Protein AF-A0A161IUJ8-F1 (afdb_monomer_lite)

Structure (mmCIF, N/CA/C/O backbone):
data_AF-A0A161IUJ8-F1
#
_entry.id   AF-A0A161IUJ8-F1
#
loop_
_atom_site.group_PDB
_atom_site.id
_atom_site.type_symbol
_atom_site.label_atom_id
_atom_site.label_alt_id
_atom_site.label_comp_id
_atom_site.label_asym_id
_atom_site.label_entity_id
_atom_site.label_seq_id
_atom_site.pdbx_PDB_ins_code
_atom_site.Cartn_x
_atom_site.Cartn_y
_atom_site.Cartn_z
_atom_site.occupancy
_atom_site.B_iso_or_equiv
_atom_site.auth_seq_id
_atom_site.auth_comp_id
_atom_site.auth_asym_id
_atom_site.auth_atom_id
_atom_site.pdbx_PDB_model_num
ATOM 1 N N . MET A 1 1 ? 17.744 -5.107 2.543 1.00 55.22 1 MET A N 1
ATOM 2 C CA . MET A 1 1 ? 16.796 -3.979 2.571 1.00 55.22 1 MET A CA 1
ATOM 3 C C . MET A 1 1 ? 17.613 -2.711 2.488 1.00 55.22 1 MET A C 1
ATOM 5 O O . MET A 1 1 ? 18.667 -2.673 3.115 1.00 55.22 1 MET A O 1
ATOM 9 N N . THR A 1 2 ? 17.231 -1.764 1.632 1.00 64.31 2 THR A N 1
ATOM 10 C CA . THR A 1 2 ? 17.889 -0.450 1.603 1.00 64.31 2 THR A CA 1
ATOM 11 C C . THR A 1 2 ? 17.196 0.454 2.623 1.00 64.31 2 THR A C 1
ATOM 13 O O . THR A 1 2 ? 15.984 0.361 2.778 1.00 64.31 2 THR A O 1
ATOM 16 N N . GLU A 1 3 ? 17.931 1.322 3.321 1.00 67.75 3 GLU A 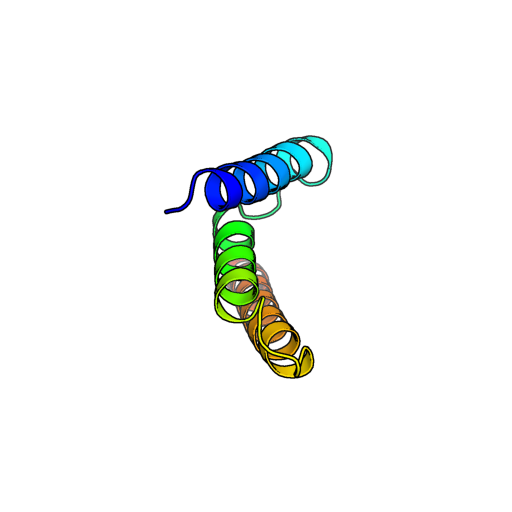N 1
ATOM 17 C CA . GLU A 1 3 ? 17.354 2.205 4.357 1.00 67.75 3 GLU A CA 1
ATOM 18 C C . GLU A 1 3 ? 16.207 3.087 3.819 1.00 67.75 3 GLU A C 1
ATOM 20 O O . GLU A 1 3 ? 15.292 3.458 4.550 1.00 67.75 3 GLU A O 1
ATOM 25 N N . SER A 1 4 ? 16.231 3.406 2.521 1.00 68.56 4 SER A N 1
ATOM 26 C CA . SER A 1 4 ? 15.172 4.161 1.845 1.00 68.56 4 SER A CA 1
ATOM 27 C C . SER A 1 4 ? 13.890 3.352 1.639 1.00 68.56 4 SER A C 1
ATOM 29 O O . SER A 1 4 ? 12.803 3.922 1.740 1.00 68.56 4 SER A O 1
ATOM 31 N N . ASP A 1 5 ? 14.004 2.045 1.379 1.00 73.06 5 ASP A N 1
ATOM 32 C CA . ASP A 1 5 ? 12.836 1.163 1.280 1.00 73.06 5 ASP A CA 1
ATOM 33 C C . ASP A 1 5 ? 12.110 1.101 2.632 1.00 73.06 5 ASP A C 1
ATOM 35 O O . ASP A 1 5 ? 10.887 1.233 2.713 1.00 73.06 5 ASP A O 1
ATOM 39 N N . ASP A 1 6 ? 12.892 0.989 3.705 1.00 82.75 6 ASP A N 1
ATOM 40 C CA . ASP A 1 6 ? 12.378 0.884 5.068 1.00 82.75 6 ASP A CA 1
ATOM 41 C C . ASP A 1 6 ? 11.642 2.167 5.492 1.00 82.75 6 ASP A C 1
ATOM 43 O O . ASP A 1 6 ? 10.581 2.094 6.112 1.00 82.75 6 ASP A O 1
ATOM 47 N N . LEU A 1 7 ? 12.130 3.346 5.083 1.00 93.00 7 LEU A N 1
ATOM 48 C CA . LEU A 1 7 ? 11.468 4.624 5.367 1.00 93.00 7 LEU A CA 1
ATOM 49 C C . LEU A 1 7 ? 10.132 4.783 4.624 1.00 93.00 7 LEU A C 1
ATOM 51 O O . LEU A 1 7 ? 9.160 5.288 5.193 1.00 93.00 7 LEU A O 1
ATOM 55 N N . ALA A 1 8 ? 10.071 4.368 3.357 1.00 92.19 8 ALA A N 1
ATOM 56 C CA . ALA A 1 8 ? 8.854 4.474 2.557 1.00 92.19 8 ALA A CA 1
ATOM 57 C C . ALA A 1 8 ? 7.742 3.574 3.115 1.00 92.19 8 ALA A C 1
ATOM 59 O O . ALA A 1 8 ? 6.609 4.028 3.293 1.00 92.19 8 ALA A O 1
ATOM 60 N N . LEU A 1 9 ? 8.077 2.324 3.453 1.00 94.50 9 LEU A N 1
ATOM 61 C CA . LEU A 1 9 ? 7.130 1.403 4.076 1.00 94.50 9 LEU A CA 1
ATOM 62 C C . LEU A 1 9 ? 6.688 1.892 5.460 1.00 94.50 9 LEU A C 1
ATOM 64 O O . LEU A 1 9 ? 5.498 1.840 5.770 1.00 94.50 9 LEU A O 1
ATOM 68 N N . GLN A 1 10 ? 7.617 2.396 6.276 1.00 95.75 10 GLN A N 1
ATOM 69 C CA . GLN A 1 10 ? 7.282 2.947 7.589 1.00 95.75 10 GLN A CA 1
ATOM 70 C C . GLN A 1 10 ? 6.291 4.108 7.467 1.00 95.75 10 GLN A C 1
ATOM 72 O O . GLN A 1 10 ? 5.265 4.111 8.138 1.00 95.75 10 GLN A O 1
ATOM 77 N N . THR A 1 11 ? 6.533 5.030 6.532 1.00 95.94 11 THR A N 1
ATOM 78 C CA . THR A 1 11 ? 5.631 6.162 6.274 1.00 95.94 11 THR A CA 1
ATOM 79 C C . THR A 1 11 ? 4.227 5.690 5.885 1.00 95.94 11 THR A C 1
ATOM 81 O O . THR A 1 11 ? 3.237 6.223 6.380 1.00 95.94 11 THR A O 1
ATOM 84 N N . LEU A 1 12 ? 4.113 4.666 5.030 1.00 95.19 12 LEU A N 1
ATOM 85 C CA . LEU A 1 12 ? 2.816 4.091 4.654 1.00 95.19 12 LEU A CA 1
ATOM 86 C C . LEU A 1 12 ? 2.077 3.496 5.860 1.00 95.19 12 LEU A C 1
ATOM 88 O O . LEU A 1 12 ? 0.867 3.681 5.996 1.00 95.19 12 LEU A O 1
ATOM 92 N N . LEU A 1 13 ? 2.795 2.798 6.742 1.00 96.31 13 LEU A N 1
ATOM 93 C CA . LEU A 1 13 ? 2.224 2.214 7.955 1.00 96.31 13 LEU A CA 1
ATOM 94 C C . LEU A 1 13 ? 1.792 3.278 8.970 1.00 96.31 13 LEU A C 1
ATOM 96 O O . LEU A 1 13 ? 0.773 3.083 9.631 1.00 96.31 13 LEU A O 1
ATOM 100 N N . ASP A 1 14 ? 2.521 4.387 9.069 1.00 96.75 14 ASP A N 1
ATOM 101 C CA . ASP A 1 14 ? 2.171 5.507 9.943 1.00 96.75 14 ASP A CA 1
ATOM 102 C C . ASP A 1 14 ? 0.916 6.227 9.420 1.00 96.75 14 ASP A C 1
ATOM 104 O O . ASP A 1 14 ? -0.064 6.374 10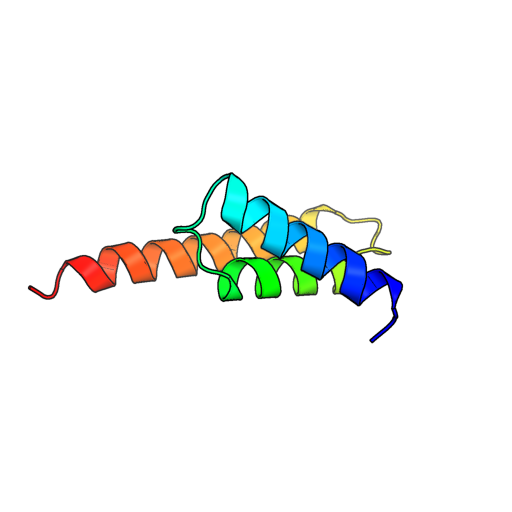.148 1.00 96.75 14 ASP A O 1
ATOM 108 N N . VAL A 1 15 ? 0.867 6.555 8.123 1.00 97.06 15 VAL A N 1
ATOM 109 C CA . VAL A 1 15 ? -0.311 7.179 7.484 1.00 97.06 15 VAL A CA 1
ATOM 110 C C . VAL A 1 15 ? -1.550 6.288 7.589 1.00 97.06 15 VAL A C 1
ATOM 112 O O . VAL A 1 15 ? -2.657 6.775 7.821 1.00 97.06 15 VAL A O 1
ATOM 115 N N . ARG A 1 16 ? -1.382 4.967 7.465 1.00 96.69 16 ARG A N 1
ATOM 116 C CA . ARG A 1 16 ? -2.460 4.004 7.716 1.00 96.69 16 ARG A CA 1
ATOM 117 C C . ARG A 1 16 ? -3.054 4.193 9.113 1.00 96.69 16 ARG A C 1
ATOM 119 O O . ARG A 1 16 ? -4.272 4.183 9.235 1.00 96.69 16 ARG A O 1
ATOM 126 N N . GLN A 1 17 ? -2.232 4.354 10.153 1.00 96.62 17 GLN A N 1
ATOM 127 C CA . GLN A 1 17 ? -2.739 4.538 11.520 1.00 96.62 17 GLN A CA 1
ATOM 128 C C . GLN A 1 17 ? -3.571 5.817 11.664 1.00 96.62 17 GLN A C 1
ATOM 130 O O . GLN A 1 17 ? -4.522 5.831 12.443 1.00 96.62 17 GLN A O 1
ATOM 135 N N . GLU A 1 18 ? -3.236 6.864 10.911 1.00 96.81 18 GLU A N 1
ATOM 136 C CA . GLU A 1 18 ? -3.943 8.145 10.950 1.00 96.81 18 GLU A CA 1
ATOM 137 C C . GLU A 1 18 ? -5.265 8.129 10.170 1.00 96.81 18 GLU A C 1
ATOM 139 O O . GLU A 1 18 ? -6.244 8.729 10.614 1.00 96.81 18 GLU A O 1
ATOM 144 N N . ILE A 1 19 ? -5.300 7.467 9.008 1.00 96.62 19 ILE A N 1
ATOM 145 C CA . ILE A 1 19 ? -6.401 7.603 8.038 1.00 96.62 19 ILE A CA 1
ATOM 146 C C . ILE A 1 19 ? -7.314 6.372 7.994 1.00 96.62 19 ILE A C 1
ATOM 148 O O . ILE A 1 19 ? -8.521 6.521 7.822 1.00 96.62 19 ILE A O 1
ATOM 152 N N . ALA A 1 20 ? -6.751 5.170 8.119 1.00 94.62 20 ALA A N 1
ATOM 153 C CA . ALA A 1 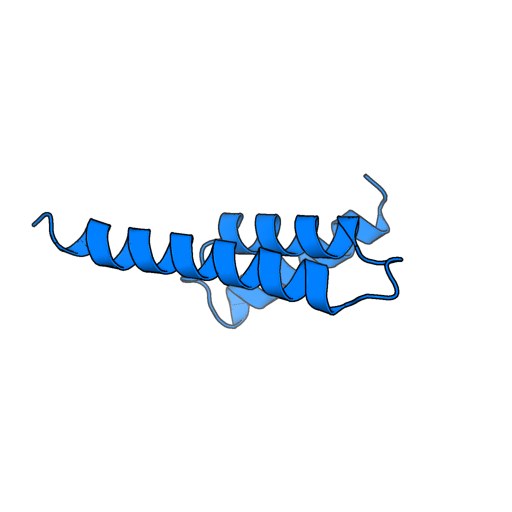20 ? -7.466 3.903 7.952 1.00 94.62 20 ALA A CA 1
ATOM 154 C C . ALA A 1 20 ? -6.888 2.819 8.888 1.00 94.62 20 ALA A C 1
ATOM 156 O O . ALA A 1 20 ? -6.265 1.855 8.422 1.00 94.62 20 ALA A O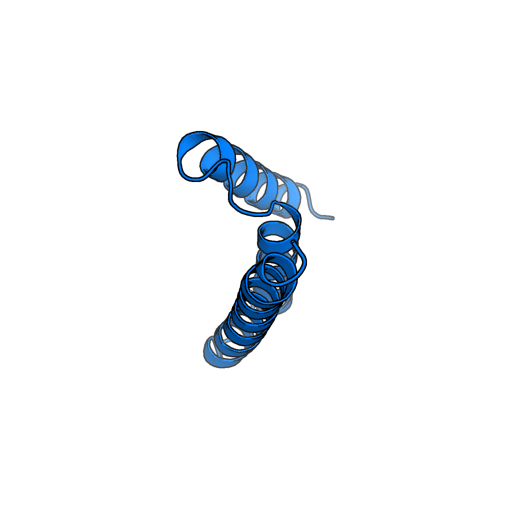 1
ATOM 157 N N . PRO A 1 21 ? -7.027 2.971 10.220 1.00 94.94 21 PRO A N 1
ATOM 158 C CA . PRO A 1 21 ? -6.452 2.044 11.197 1.00 94.94 21 PRO A CA 1
ATOM 159 C C . PRO A 1 21 ? -7.003 0.612 11.088 1.00 94.94 21 PRO A C 1
ATOM 161 O O . PRO A 1 21 ? -6.355 -0.330 11.549 1.00 94.94 21 PRO A O 1
ATOM 164 N N . GLU A 1 22 ? -8.173 0.437 10.478 1.00 92.88 22 GLU A N 1
ATOM 165 C CA . GLU A 1 22 ? -8.827 -0.840 10.196 1.00 92.88 22 GLU A CA 1
ATOM 166 C C . GLU A 1 22 ? -8.259 -1.574 8.976 1.00 92.88 22 GLU A C 1
ATOM 168 O O . GLU A 1 22 ? -8.468 -2.780 8.848 1.00 92.88 22 GLU A O 1
ATOM 173 N N . LEU A 1 23 ? -7.530 -0.879 8.095 1.00 92.94 23 LEU A N 1
ATOM 174 C CA . LEU A 1 23 ? -6.882 -1.510 6.949 1.00 92.94 23 LEU A CA 1
ATOM 175 C C . LEU A 1 23 ? -5.868 -2.545 7.447 1.00 92.94 23 LEU A C 1
ATOM 177 O O . LEU A 1 23 ? -5.121 -2.277 8.389 1.00 92.94 23 LEU A O 1
ATOM 181 N N . ASP A 1 24 ? -5.800 -3.712 6.817 1.00 94.25 24 ASP A N 1
ATOM 182 C CA . ASP A 1 24 ? -4.827 -4.741 7.187 1.00 94.25 24 ASP A CA 1
ATOM 183 C C . ASP A 1 24 ? -3.388 -4.264 6.871 1.00 94.25 24 ASP A C 1
ATOM 185 O O . ASP A 1 24 ? -3.080 -3.937 5.719 1.00 94.25 24 ASP A O 1
ATOM 189 N N . PRO A 1 25 ? -2.479 -4.183 7.864 1.00 94.44 25 PRO A N 1
ATOM 190 C CA . PRO A 1 25 ? -1.099 -3.780 7.614 1.00 94.44 25 PRO A CA 1
ATOM 191 C C . PRO A 1 25 ? -0.330 -4.788 6.746 1.00 94.44 25 PRO A C 1
ATOM 193 O O . PRO A 1 25 ? 0.607 -4.383 6.059 1.00 94.44 25 PRO A O 1
ATOM 196 N N . GLU A 1 26 ? -0.707 -6.071 6.740 1.00 94.31 26 GLU A N 1
ATOM 197 C CA . GLU A 1 26 ? -0.071 -7.086 5.890 1.00 94.31 26 GLU A CA 1
ATOM 198 C C . GLU A 1 26 ? -0.448 -6.908 4.417 1.00 94.31 26 GLU A C 1
ATOM 200 O O . GLU A 1 26 ? 0.411 -7.018 3.541 1.00 94.31 26 GLU A O 1
ATOM 205 N N . LEU A 1 27 ? -1.699 -6.529 4.141 1.00 94.75 27 LEU A N 1
ATOM 206 C CA . LEU A 1 27 ? -2.153 -6.126 2.808 1.00 94.75 27 LEU A CA 1
ATOM 207 C C . LEU A 1 27 ? -1.323 -4.942 2.283 1.00 94.75 27 LEU A C 1
ATOM 209 O O . LEU A 1 27 ? -0.824 -4.970 1.156 1.00 94.75 27 LEU A O 1
ATOM 213 N N . LEU A 1 28 ? -1.097 -3.929 3.124 1.00 94.88 28 LEU A N 1
ATOM 214 C CA . LEU A 1 28 ? -0.302 -2.758 2.752 1.00 94.88 28 LEU A CA 1
ATOM 215 C C . LEU A 1 28 ? 1.173 -3.110 2.483 1.00 94.88 28 LEU A C 1
ATOM 217 O O . LEU A 1 28 ? 1.752 -2.629 1.506 1.00 94.88 28 LEU A O 1
ATOM 221 N N . ARG A 1 29 ? 1.767 -3.989 3.302 1.00 95.50 29 ARG A N 1
ATOM 222 C CA . ARG A 1 29 ? 3.124 -4.525 3.085 1.00 95.50 29 ARG A CA 1
ATOM 223 C C . ARG A 1 29 ? 3.230 -5.290 1.768 1.00 95.50 29 ARG A C 1
ATOM 225 O O . ARG A 1 29 ? 4.192 -5.096 1.028 1.00 95.50 29 ARG A O 1
ATOM 232 N N . ALA A 1 30 ? 2.241 -6.120 1.449 1.00 95.12 30 ALA A N 1
ATOM 233 C CA . ALA A 1 30 ? 2.238 -6.900 0.218 1.00 95.12 30 ALA A CA 1
ATOM 234 C C . ALA A 1 30 ? 2.139 -6.011 -1.036 1.00 95.12 30 ALA A C 1
ATOM 236 O O . ALA A 1 30 ? 2.899 -6.205 -1.987 1.00 95.12 30 ALA A O 1
ATOM 237 N N . CYS A 1 31 ? 1.279 -4.987 -1.019 1.00 94.81 31 CYS A N 1
ATOM 238 C CA . CYS A 1 31 ? 1.207 -3.995 -2.096 1.00 94.81 31 CYS A CA 1
ATOM 239 C C . CYS A 1 31 ? 2.535 -3.242 -2.276 1.00 94.81 31 CYS A C 1
ATOM 241 O O . CYS A 1 31 ? 3.008 -3.076 -3.402 1.00 94.81 31 CYS A O 1
ATOM 243 N N . TYR A 1 32 ? 3.166 -2.832 -1.171 1.00 94.31 32 TYR A N 1
ATOM 244 C CA . TYR A 1 32 ? 4.462 -2.157 -1.203 1.00 94.31 32 TYR A CA 1
ATOM 245 C C . TYR A 1 32 ? 5.549 -3.021 -1.862 1.00 94.31 32 TYR A C 1
ATOM 247 O O . TYR A 1 32 ? 6.303 -2.536 -2.707 1.00 94.31 32 TYR A O 1
ATOM 255 N N . GLU A 1 33 ? 5.605 -4.315 -1.543 1.00 93.62 33 GLU A N 1
ATOM 256 C CA . GLU A 1 33 ? 6.571 -5.236 -2.148 1.00 93.62 33 GLU A CA 1
ATOM 257 C C . GLU A 1 33 ? 6.384 -5.386 -3.662 1.00 93.62 33 GLU A C 1
ATOM 259 O O . GLU A 1 33 ? 7.367 -5.345 -4.407 1.00 93.62 33 GLU A O 1
ATOM 264 N N . ILE A 1 34 ? 5.138 -5.484 -4.138 1.00 92.94 34 ILE A N 1
ATOM 265 C CA . ILE A 1 34 ? 4.828 -5.518 -5.577 1.00 92.94 34 ILE A CA 1
ATOM 266 C C . ILE A 1 34 ? 5.326 -4.237 -6.255 1.00 92.94 34 ILE A C 1
ATOM 268 O O . ILE A 1 34 ? 6.006 -4.285 -7.285 1.00 92.94 34 ILE A O 1
ATOM 272 N N . GLN A 1 35 ? 5.032 -3.079 -5.661 1.00 91.00 35 GLN A N 1
ATOM 273 C CA . GLN A 1 35 ? 5.471 -1.795 -6.194 1.00 91.00 35 GLN A CA 1
ATOM 274 C C . GLN A 1 35 ? 7.001 -1.699 -6.239 1.00 91.00 35 GLN A C 1
ATOM 276 O O . GLN A 1 35 ? 7.560 -1.285 -7.258 1.00 91.00 35 GLN A O 1
ATOM 281 N N . ARG A 1 36 ? 7.688 -2.128 -5.174 1.00 90.62 36 ARG A N 1
ATOM 282 C CA . ARG A 1 36 ? 9.152 -2.120 -5.083 1.00 90.62 36 ARG A CA 1
ATOM 283 C C . ARG A 1 36 ? 9.792 -3.002 -6.151 1.00 90.62 36 ARG A C 1
ATOM 285 O O . ARG A 1 36 ? 10.716 -2.566 -6.836 1.00 90.62 36 ARG A O 1
ATOM 292 N N . GLN A 1 37 ? 9.278 -4.214 -6.350 1.00 90.50 37 GLN A N 1
ATOM 293 C CA . GLN A 1 37 ? 9.780 -5.148 -7.366 1.00 90.50 37 GLN A CA 1
ATOM 294 C C . GLN A 1 37 ? 9.634 -4.610 -8.794 1.00 90.50 37 GLN A C 1
ATOM 296 O O . GLN A 1 37 ? 10.338 -5.057 -9.702 1.00 90.50 37 GLN A O 1
ATOM 301 N N . HIS A 1 38 ? 8.725 -3.662 -9.021 1.00 89.44 38 HIS A N 1
ATOM 302 C CA . HIS A 1 38 ? 8.432 -3.101 -10.341 1.00 89.44 38 HIS A CA 1
ATOM 303 C C . HIS A 1 38 ? 8.753 -1.600 -10.440 1.00 89.44 38 HIS A C 1
ATOM 305 O O . HIS A 1 38 ? 8.384 -0.950 -11.420 1.00 89.44 38 HIS A O 1
ATOM 311 N N . GLN A 1 39 ? 9.490 -1.029 -9.479 1.00 83.19 39 GLN A N 1
ATOM 312 C CA . GLN A 1 39 ? 9.738 0.418 -9.419 1.00 83.19 39 GLN A CA 1
ATOM 313 C C . GLN A 1 39 ? 10.506 0.958 -10.635 1.00 83.19 39 GLN A C 1
ATOM 315 O O . GLN A 1 39 ? 10.246 2.076 -11.090 1.00 83.19 39 GLN A O 1
ATOM 320 N N . PHE A 1 40 ? 11.374 0.129 -11.220 1.00 86.56 40 PHE A N 1
ATOM 321 C CA . PHE A 1 40 ? 12.134 0.434 -12.435 1.00 86.56 40 PHE A CA 1
ATOM 322 C C . PHE A 1 40 ? 11.489 -0.122 -13.714 1.00 86.56 40 PHE A C 1
ATOM 324 O O . PHE A 1 40 ? 12.052 0.043 -14.794 1.00 86.56 40 PHE A O 1
ATOM 331 N N . ASN A 1 41 ? 10.325 -0.775 -13.614 1.00 83.25 41 ASN A N 1
ATOM 332 C CA . ASN A 1 41 ? 9.599 -1.270 -14.778 1.00 83.25 41 ASN A CA 1
ATOM 333 C C . ASN A 1 41 ? 8.860 -0.097 -15.460 1.00 83.25 41 ASN A C 1
ATOM 335 O O . ASN A 1 41 ? 8.042 0.561 -14.803 1.00 83.25 41 ASN A O 1
ATOM 339 N N . PRO A 1 42 ? 9.129 0.192 -16.749 1.00 79.69 42 PRO A N 1
ATOM 340 C CA . PRO A 1 42 ? 8.403 1.219 -17.494 1.00 79.69 42 PRO A CA 1
ATOM 341 C C . PRO A 1 42 ? 6.926 0.856 -17.713 1.00 79.69 42 PRO A C 1
ATOM 343 O O . PRO A 1 42 ? 6.089 1.749 -17.849 1.00 79.69 42 PRO A O 1
ATOM 346 N N . GLU A 1 43 ? 6.579 -0.433 -17.696 1.00 83.81 43 GLU A N 1
ATOM 347 C CA . GLU A 1 43 ? 5.200 -0.905 -17.783 1.00 83.81 43 GLU A CA 1
ATOM 348 C C . GLU A 1 43 ? 4.537 -0.909 -16.402 1.00 83.81 43 GLU A C 1
ATOM 350 O O . GLU A 1 43 ? 4.550 -1.893 -15.661 1.00 83.81 43 GLU A O 1
ATOM 355 N N . ARG A 1 44 ? 3.915 0.221 -16.058 1.00 77.38 44 ARG A N 1
ATOM 356 C CA . ARG A 1 44 ? 3.190 0.405 -14.789 1.00 77.38 44 ARG A CA 1
ATOM 357 C C . ARG A 1 44 ? 1.905 -0.425 -14.675 1.00 77.38 44 ARG A C 1
ATOM 359 O O . ARG A 1 44 ? 1.389 -0.568 -13.575 1.00 77.38 44 ARG A O 1
ATOM 366 N N . SER A 1 45 ? 1.403 -0.988 -15.773 1.00 84.94 45 SER A N 1
ATOM 367 C CA . SER A 1 45 ? 0.193 -1.822 -15.775 1.00 84.94 45 SER A CA 1
ATOM 368 C C . SER A 1 45 ? 0.378 -3.134 -15.010 1.00 84.94 45 SER A C 1
ATOM 370 O O . SER A 1 45 ? -0.545 -3.584 -14.339 1.00 84.94 45 SER A O 1
ATOM 372 N N . GLN A 1 46 ? 1.571 -3.732 -15.062 1.00 83.50 46 GLN A N 1
ATOM 373 C CA . GLN A 1 46 ? 1.862 -5.004 -14.396 1.00 83.50 46 GLN A CA 1
ATOM 374 C C . GLN A 1 46 ? 1.729 -4.931 -12.860 1.00 83.50 46 GLN A C 1
ATOM 376 O O . GLN A 1 46 ? 0.980 -5.741 -12.308 1.00 83.50 46 GLN A O 1
ATOM 381 N N . PRO A 1 47 ? 2.368 -3.974 -12.147 1.00 89.00 47 PRO A N 1
ATOM 382 C CA . PRO A 1 47 ? 2.194 -3.860 -10.698 1.00 89.00 47 PRO A CA 1
ATOM 383 C C . PRO A 1 47 ? 0.759 -3.516 -10.297 1.00 89.00 47 PRO A C 1
ATOM 385 O O . PRO A 1 47 ? 0.281 -4.046 -9.301 1.00 89.00 47 PRO A O 1
ATOM 388 N N . SER A 1 48 ? 0.053 -2.679 -11.066 1.00 89.00 48 SER A N 1
ATOM 389 C CA . SER A 1 48 ? -1.340 -2.325 -10.766 1.00 89.00 48 SER A CA 1
ATOM 390 C C . SER A 1 48 ? -2.261 -3.543 -10.788 1.00 89.00 48 SER A C 1
ATOM 392 O O . SER A 1 48 ? -2.974 -3.770 -9.818 1.00 89.00 48 SER A O 1
ATOM 394 N N . VAL A 1 49 ? -2.177 -4.381 -11.827 1.00 93.19 49 VAL A N 1
ATOM 395 C CA . VAL A 1 49 ? -2.994 -5.603 -11.930 1.00 93.19 49 VAL A CA 1
ATOM 396 C C . VAL A 1 49 ? -2.665 -6.601 -10.815 1.00 93.19 49 VAL A C 1
ATOM 398 O O . VAL A 1 49 ? -3.554 -7.274 -10.296 1.00 93.19 49 VAL A O 1
ATOM 401 N N . ALA A 1 50 ? -1.391 -6.720 -10.435 1.00 91.62 50 ALA A N 1
ATOM 402 C CA . ALA A 1 50 ? -0.987 -7.599 -9.341 1.00 91.62 50 ALA A CA 1
ATOM 403 C C . ALA A 1 50 ? -1.525 -7.116 -7.982 1.00 91.62 50 ALA A C 1
ATOM 405 O O . ALA A 1 50 ? -2.003 -7.931 -7.195 1.00 91.62 50 ALA A O 1
ATOM 406 N N . MET A 1 51 ? -1.492 -5.804 -7.726 1.00 93.81 51 MET A N 1
ATOM 407 C CA . MET A 1 51 ? -2.073 -5.215 -6.516 1.00 93.81 51 MET A CA 1
ATOM 408 C C . MET A 1 51 ? -3.603 -5.333 -6.494 1.00 93.81 51 MET A C 1
ATOM 410 O O . MET A 1 51 ? -4.148 -5.682 -5.454 1.00 93.81 51 MET A O 1
ATOM 414 N N . GLU A 1 52 ? -4.291 -5.106 -7.620 1.00 94.81 52 GLU A N 1
ATOM 415 C CA . GLU A 1 52 ? -5.753 -5.267 -7.730 1.00 94.81 52 GLU A CA 1
ATOM 416 C C . GLU A 1 52 ? -6.193 -6.674 -7.326 1.00 94.81 52 GLU A C 1
ATOM 418 O O . GLU A 1 52 ? -7.020 -6.822 -6.434 1.00 94.81 52 GLU A O 1
ATOM 423 N N . ARG A 1 53 ? -5.558 -7.713 -7.885 1.00 94.75 53 ARG A N 1
ATOM 424 C CA . ARG A 1 53 ? -5.861 -9.108 -7.522 1.00 94.75 53 ARG A CA 1
ATOM 425 C C . ARG A 1 53 ? -5.677 -9.381 -6.035 1.00 94.75 53 ARG A C 1
ATOM 427 O O . ARG A 1 53 ? -6.480 -10.076 -5.427 1.00 94.75 53 ARG A O 1
ATOM 434 N N . LEU A 1 54 ? -4.608 -8.843 -5.459 1.00 94.81 54 LEU A N 1
ATOM 435 C CA . LEU A 1 54 ? -4.294 -9.037 -4.052 1.00 94.81 54 LEU A CA 1
ATOM 436 C C . LEU A 1 54 ? -5.319 -8.338 -3.138 1.00 94.81 54 LEU A C 1
ATOM 438 O O . LEU A 1 54 ? -5.668 -8.872 -2.085 1.00 94.81 54 LEU A O 1
ATOM 442 N N . ILE A 1 55 ? -5.833 -7.179 -3.556 1.00 94.25 55 ILE A N 1
ATOM 443 C CA . ILE A 1 55 ? -6.922 -6.474 -2.872 1.00 94.25 55 ILE A CA 1
ATOM 444 C C . ILE A 1 55 ? -8.233 -7.251 -3.010 1.00 94.25 55 ILE A C 1
ATOM 446 O O . ILE A 1 55 ? -8.898 -7.465 -2.000 1.00 94.25 55 ILE A O 1
ATOM 450 N N . ASP A 1 56 ? -8.578 -7.717 -4.212 1.00 95.12 56 ASP A N 1
ATOM 451 C CA . ASP A 1 56 ? -9.795 -8.498 -4.459 1.00 95.12 56 ASP A CA 1
ATOM 452 C C . ASP A 1 56 ? -9.825 -9.757 -3.579 1.00 95.12 56 ASP A C 1
ATOM 454 O O . ASP A 1 56 ? -10.798 -10.001 -2.870 1.00 95.12 56 ASP A O 1
ATOM 458 N N . GLU A 1 57 ? -8.716 -10.500 -3.509 1.00 93.62 57 GLU A N 1
ATOM 459 C CA . GLU A 1 57 ? -8.593 -11.666 -2.626 1.00 93.62 57 GLU A CA 1
ATOM 460 C C . GLU A 1 57 ? -8.751 -11.314 -1.138 1.00 93.62 57 GLU A C 1
ATOM 462 O O . GLU A 1 57 ? -9.281 -12.111 -0.357 1.00 93.62 57 GLU A O 1
ATOM 467 N N . ALA A 1 58 ? -8.252 -10.151 -0.711 1.00 91.62 58 ALA A N 1
ATOM 468 C CA . ALA A 1 58 ? -8.403 -9.690 0.665 1.00 91.62 58 ALA A CA 1
ATOM 469 C C . ALA A 1 58 ? -9.863 -9.319 0.968 1.00 91.62 58 ALA A C 1
ATOM 471 O O . ALA A 1 58 ? -10.381 -9.688 2.024 1.00 91.62 58 ALA A O 1
ATOM 472 N N . VAL A 1 59 ? -10.541 -8.652 0.032 1.00 92.12 59 VAL A N 1
ATOM 473 C CA . VAL A 1 59 ? -11.966 -8.311 0.132 1.00 92.12 59 VAL A CA 1
ATOM 474 C C . VAL A 1 59 ? -12.820 -9.576 0.170 1.00 92.12 59 VAL A C 1
ATOM 476 O O . VAL A 1 59 ? -13.660 -9.707 1.059 1.00 92.12 59 VAL A O 1
ATOM 479 N N . ASP A 1 60 ? -12.561 -10.544 -0.707 1.00 91.94 60 ASP A N 1
ATOM 480 C CA . ASP A 1 60 ? -13.278 -11.821 -0.733 1.00 91.94 60 ASP A CA 1
ATOM 481 C C . ASP A 1 60 ? -13.157 -12.562 0.602 1.00 91.94 60 ASP A C 1
ATOM 483 O O . ASP A 1 60 ? -14.145 -13.075 1.127 1.00 91.94 60 ASP A O 1
ATOM 487 N N . LYS A 1 61 ? -11.965 -12.579 1.211 1.00 88.38 61 LYS A N 1
ATOM 488 C CA . LYS A 1 61 ? -11.755 -13.187 2.536 1.00 88.38 61 LYS A CA 1
ATOM 489 C C . LYS A 1 61 ? -12.520 -12.466 3.640 1.00 88.38 61 LYS A C 1
ATOM 491 O O . LYS A 1 61 ? -13.028 -13.128 4.543 1.00 88.38 61 LYS A O 1
ATOM 496 N N . LEU A 1 62 ? -12.606 -11.137 3.585 1.00 85.94 62 LEU A N 1
ATOM 497 C CA . LEU A 1 62 ? -13.384 -10.359 4.548 1.00 85.94 62 LEU A CA 1
ATOM 498 C C . LEU A 1 62 ? -14.879 -10.661 4.415 1.00 85.94 62 LEU A C 1
ATOM 500 O O . LEU A 1 62 ? -15.538 -10.894 5.424 1.00 85.94 62 LEU A O 1
ATOM 504 N N . VAL A 1 63 ? -15.395 -10.724 3.186 1.00 83.06 63 VAL A N 1
ATOM 505 C CA . VAL A 1 63 ? -16.809 -11.019 2.911 1.00 83.06 63 VAL A CA 1
ATOM 506 C C . VAL A 1 63 ? -17.153 -12.462 3.300 1.00 83.06 63 VAL A C 1
ATOM 508 O O . VAL A 1 63 ? -18.065 -12.687 4.093 1.00 83.06 63 VAL A O 1
ATOM 511 N N . LEU A 1 64 ? -16.377 -13.449 2.848 1.00 74.69 64 LEU A N 1
ATOM 512 C CA . LEU A 1 64 ? -16.618 -14.870 3.141 1.00 74.69 64 LEU A CA 1
ATOM 513 C C . LEU A 1 64 ? -16.347 -15.236 4.609 1.00 74.69 64 LEU A C 1
ATOM 515 O O . LEU A 1 64 ? -16.940 -16.175 5.139 1.00 74.69 64 LEU A O 1
ATOM 519 N N . GLY A 1 65 ? -15.469 -14.493 5.286 1.00 59.16 65 GLY A N 1
ATOM 520 C CA . GLY A 1 65 ? -15.223 -14.628 6.721 1.00 59.16 65 GLY A CA 1
ATOM 521 C C . GLY A 1 65 ? -16.367 -14.098 7.591 1.00 59.16 65 GLY A C 1
ATOM 522 O O . GLY A 1 65 ? -16.490 -14.513 8.744 1.00 59.16 65 GLY A O 1
ATOM 523 N N . THR A 1 66 ? -17.226 -13.220 7.058 1.00 57.06 66 THR A N 1
ATOM 524 C CA . THR A 1 66 ? -18.374 -12.664 7.797 1.00 57.06 66 THR A CA 1
ATOM 525 C C . THR A 1 66 ? -19.627 -13.544 7.801 1.00 57.06 66 THR A C 1
ATOM 527 O O . THR A 1 66 ? -20.475 -13.348 8.669 1.00 57.06 66 THR A O 1
ATOM 530 N N . ASP A 1 67 ? -19.716 -14.560 6.935 1.00 53.81 67 ASP A N 1
ATOM 531 C CA . ASP A 1 67 ? -20.874 -15.472 6.844 1.00 53.81 67 ASP A CA 1
ATOM 532 C C . ASP A 1 67 ? -20.833 -16.659 7.831 1.00 53.81 67 ASP A C 1
ATOM 534 O O . ASP A 1 67 ? -21.742 -17.488 7.867 1.00 53.81 67 ASP A O 1
ATOM 538 N N . SER A 1 68 ? -19.795 -16.757 8.667 1.00 49.00 68 SER A N 1
ATOM 539 C CA . SER A 1 68 ? -19.705 -17.763 9.736 1.00 49.00 68 SER A CA 1
ATOM 540 C C . SER A 1 68 ? -20.053 -17.156 11.096 1.00 49.00 68 SER A C 1
ATOM 542 O O . SER A 1 68 ? -19.173 -16.961 11.939 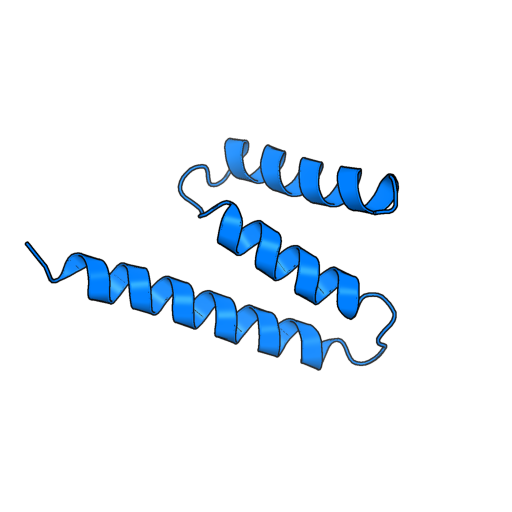1.00 49.00 68 SER A O 1
ATOM 544 N N . LYS A 1 69 ? -21.331 -16.843 11.330 1.00 42.75 69 LYS A N 1
ATOM 545 C CA . LYS A 1 69 ? -21.833 -16.544 12.678 1.00 42.75 69 LYS A CA 1
ATOM 546 C C . LYS A 1 69 ? -23.255 -17.032 12.904 1.00 42.75 69 LYS A C 1
ATOM 548 O O . LYS A 1 69 ? -24.093 -16.848 11.999 1.00 42.75 69 LYS A O 1
#

pLDDT: mean 86.76, std 12.84, range [42.75, 97.06]

Foldseek 3Di:
DDPVLVVVLVVQVVVCVVPPVPDDSVLSVVLSVLCVVCVVPPPPVVSVVVNVVSVVVVVVCVVVVVPPD

Radius of gyration: 14.03 Å; chains: 1; bounding box: 40×26×30 Å

Organism: NCBI:txid1648404

Secondary structure (DSSP, 8-state):
--HHHHHHHHHHHHHHHHH-TTS-HHHHHHHHHHHHHTTT-S-THHHHHHHHHHHHHHHHHHHHHHT--

Sequence (69 aa):
MTESDDLALQTLLDVRQEIAPELDPELLRACYEIQRQHQFNPERSQPSVAMERLIDEAVDKLVLGTDSK

InterPro domain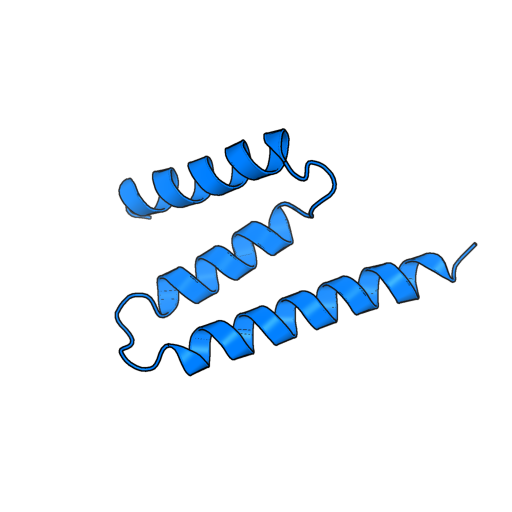s:
  IPR046882 Small protein found in certain Dnd DNA modification systems [PF20306] (8-59)